Protein AF-0000000083539750 (afdb_homodimer)

Foldseek 3Di:
DVVLLVVVVCCLVVVVPHDDPQPNFDFLVVLVVDQLCPPPVDDPSSSVNSVVLSVVCPVPVSSGD/DVVLLVVVVCCLVVVVPHDDPQPNFDFLVVLVVDQLCPPPVDDPSSSVNSVVLSVVCPVPVSSGD

Structure (mmCIF, N/CA/C/O backbone):
data_AF-0000000083539750-model_v1
#
loop_
_entity.id
_entity.type
_entity.pdbx_description
1 polymer 'Uncharacterized protein'
#
loop_
_atom_site.group_PDB
_atom_site.id
_atom_site.type_symbol
_atom_site.label_atom_id
_atom_site.label_alt_id
_atom_site.label_comp_id
_atom_site.label_asym_id
_atom_site.label_entity_id
_atom_site.label_seq_id
_atom_site.pdbx_PDB_ins_code
_atom_site.Cartn_x
_atom_site.Cartn_y
_atom_site.Cartn_z
_atom_site.occupancy
_atom_site.B_iso_or_equiv
_atom_site.auth_seq_id
_atom_site.auth_comp_id
_atom_site.auth_asym_id
_atom_site.auth_atom_id
_atom_site.pdbx_PDB_model_num
ATOM 1 N N . LEU A 1 1 ? -12.141 -10.625 -14.867 1 56.16 1 LEU A N 1
ATOM 2 C CA . LEU A 1 1 ? -10.938 -11.227 -14.305 1 56.16 1 LEU A CA 1
ATOM 3 C C . LEU A 1 1 ? -9.695 -10.453 -14.727 1 56.16 1 LEU A C 1
ATOM 5 O O . LEU A 1 1 ? -8.836 -10.141 -13.898 1 56.16 1 LEU A O 1
ATOM 9 N N . LYS A 1 2 ? -9.656 -10.055 -16.047 1 67.25 2 LYS A N 1
ATOM 10 C CA . LYS A 1 2 ? -8.516 -9.367 -16.656 1 67.25 2 LYS A CA 1
ATOM 11 C C . LYS A 1 2 ? -8.266 -8.016 -15.984 1 67.25 2 LYS A C 1
ATOM 13 O O . LYS A 1 2 ? -7.125 -7.66 -15.695 1 67.25 2 LYS A O 1
ATOM 18 N N . PHE A 1 3 ? -9.375 -7.594 -15.445 1 83.38 3 PHE A N 1
ATOM 19 C CA . PHE A 1 3 ? -9.273 -6.227 -14.953 1 83.38 3 PHE A CA 1
ATOM 20 C C . PHE A 1 3 ? -8.672 -6.199 -13.555 1 83.38 3 PHE A C 1
ATOM 22 O O . PHE A 1 3 ? -7.848 -5.336 -13.242 1 83.38 3 PHE A O 1
ATOM 29 N N . VAL A 1 4 ? -8.945 -7.328 -12.875 1 89.44 4 VAL A N 1
ATOM 30 C CA . VAL A 1 4 ? -8.484 -7.359 -11.484 1 89.44 4 VAL A CA 1
ATOM 31 C C . VAL A 1 4 ? -6.98 -7.602 -11.445 1 89.44 4 VAL A C 1
ATOM 33 O O . VAL A 1 4 ? -6.27 -6.977 -10.656 1 89.44 4 VAL A O 1
ATOM 36 N N . LEU A 1 5 ? -6.492 -8.406 -12.359 1 93.31 5 LEU A N 1
ATOM 37 C CA . LEU A 1 5 ? -5.066 -8.727 -12.352 1 93.31 5 LEU A CA 1
ATOM 38 C C . LEU A 1 5 ? -4.25 -7.578 -12.938 1 93.31 5 LEU A C 1
ATOM 40 O O . LEU A 1 5 ? -3.123 -7.328 -12.508 1 93.31 5 LEU A O 1
ATOM 44 N N . GLU A 1 6 ? -4.852 -6.941 -13.891 1 93.69 6 GLU A N 1
ATOM 45 C CA . GLU A 1 6 ? -4.191 -5.758 -14.438 1 93.69 6 GLU A CA 1
ATOM 46 C C . GLU A 1 6 ? -4.055 -4.664 -13.383 1 93.69 6 GLU A C 1
ATOM 48 O O . GLU A 1 6 ? -3.002 -4.035 -13.266 1 93.69 6 GLU A O 1
ATOM 53 N N . GLU A 1 7 ? -5.102 -4.473 -12.672 1 93.81 7 GLU A N 1
ATOM 54 C CA . GLU A 1 7 ? -5.062 -3.484 -11.594 1 93.81 7 GLU A CA 1
ATOM 55 C C . GLU A 1 7 ? -4.051 -3.873 -10.523 1 93.81 7 GLU A C 1
ATOM 57 O O . GLU A 1 7 ? -3.293 -3.027 -10.039 1 93.81 7 GLU A O 1
ATOM 62 N N . ALA A 1 8 ? -4.004 -5.141 -10.219 1 95.25 8 ALA A N 1
ATOM 63 C CA . ALA A 1 8 ? -3.062 -5.641 -9.227 1 95.25 8 ALA A CA 1
ATOM 64 C C . ALA A 1 8 ? -1.621 -5.465 -9.695 1 95.25 8 ALA A C 1
ATOM 66 O O . ALA A 1 8 ? -0.74 -5.125 -8.898 1 95.25 8 ALA A O 1
ATOM 67 N N . PHE A 1 9 ? -1.473 -5.633 -10.992 1 94.88 9 PHE A N 1
ATOM 68 C CA . PHE A 1 9 ? -0.156 -5.434 -11.586 1 94.88 9 PHE A CA 1
ATOM 69 C C . PHE A 1 9 ? 0.283 -3.98 -11.445 1 94.88 9 PHE A C 1
ATOM 71 O O . PHE A 1 9 ? 1.383 -3.703 -10.969 1 94.88 9 PHE A O 1
ATOM 78 N N . LEU A 1 10 ? -0.599 -3.109 -11.75 1 93.44 10 LEU A N 1
ATOM 79 C CA . LEU A 1 10 ? -0.29 -1.685 -11.703 1 93.44 10 LEU A CA 1
ATOM 80 C C . LEU A 1 10 ? -0.06 -1.227 -10.266 1 93.44 10 LEU A C 1
ATOM 82 O O . LEU A 1 10 ? 0.845 -0.432 -10 1 93.44 10 LEU A O 1
ATOM 86 N N . GLU A 1 11 ? -0.844 -1.726 -9.32 1 94.44 11 GLU A N 1
ATOM 87 C CA . GLU A 1 11 ? -0.65 -1.424 -7.902 1 94.44 11 GLU A CA 1
ATOM 88 C C . GLU A 1 11 ? 0.741 -1.839 -7.434 1 94.44 11 GLU A C 1
ATOM 90 O O . GLU A 1 11 ? 1.403 -1.1 -6.703 1 94.44 11 GLU A O 1
ATOM 95 N N . HIS A 1 12 ? 1.149 -2.98 -7.895 1 95 12 HIS A N 1
ATOM 96 C CA . HIS A 1 12 ? 2.432 -3.508 -7.441 1 95 12 HIS A CA 1
ATOM 97 C C . HIS A 1 12 ? 3.594 -2.715 -8.031 1 95 12 HIS A C 1
ATOM 99 O O . HIS A 1 12 ? 4.5 -2.305 -7.305 1 95 12 HIS A O 1
ATOM 105 N N . VAL A 1 13 ? 3.496 -2.471 -9.328 1 92.25 13 VAL A N 1
ATOM 106 C CA . VAL A 1 13 ? 4.625 -1.844 -10.008 1 92.25 13 VAL A CA 1
ATOM 107 C C . VAL A 1 13 ? 4.727 -0.377 -9.594 1 92.25 13 VAL A C 1
ATOM 109 O O . VAL A 1 13 ? 5.824 0.186 -9.539 1 92.25 13 VAL A O 1
ATOM 112 N N . ASN A 1 14 ? 3.631 0.212 -9.156 1 90.44 14 ASN A N 1
ATOM 113 C CA . ASN A 1 14 ? 3.609 1.624 -8.789 1 90.44 14 ASN A CA 1
ATOM 114 C C . ASN A 1 14 ? 3.463 1.807 -7.281 1 90.44 14 ASN A C 1
ATOM 116 O O . ASN A 1 14 ? 2.982 2.844 -6.82 1 90.44 14 ASN A O 1
ATOM 120 N N . ARG A 1 15 ? 3.809 0.851 -6.52 1 91.19 15 ARG A N 1
ATOM 121 C CA . ARG A 1 15 ? 3.434 0.844 -5.109 1 91.19 15 ARG A CA 1
ATOM 122 C C . ARG A 1 15 ? 4.172 1.936 -4.344 1 91.19 15 ARG A C 1
ATOM 124 O O . ARG A 1 15 ? 3.652 2.471 -3.361 1 91.19 15 ARG A O 1
ATOM 131 N N . GLY A 1 16 ? 5.379 2.281 -4.789 1 90.62 16 GLY A N 1
ATOM 132 C CA . GLY A 1 16 ? 6.109 3.324 -4.09 1 90.62 16 GLY A CA 1
ATOM 133 C C . GLY A 1 16 ? 6.168 3.107 -2.588 1 90.62 16 GLY A C 1
ATOM 134 O O . GLY A 1 16 ? 6.68 2.088 -2.123 1 90.62 16 GLY A O 1
ATOM 135 N N . ASN A 1 17 ? 5.395 3.973 -1.869 1 93.19 17 ASN A N 1
ATOM 136 C CA . ASN A 1 17 ? 5.414 3.949 -0.411 1 93.19 17 ASN A CA 1
ATOM 137 C C . ASN A 1 17 ? 4.203 3.211 0.154 1 93.19 17 ASN A C 1
ATOM 139 O O . ASN A 1 17 ? 3.785 3.469 1.284 1 93.19 17 ASN A O 1
ATOM 143 N N . THR A 1 18 ? 3.643 2.34 -0.677 1 95.38 18 THR A N 1
ATOM 144 C CA . THR A 1 18 ? 2.553 1.494 -0.206 1 95.38 18 THR A CA 1
ATOM 145 C C . THR A 1 18 ? 2.92 0.018 -0.329 1 95.38 18 THR A C 1
ATOM 147 O O . THR A 1 18 ? 3.873 -0.333 -1.025 1 95.38 18 THR A O 1
ATOM 150 N N . ARG A 1 19 ? 2.162 -0.799 0.433 1 94.69 19 ARG A N 1
ATOM 151 C CA . ARG A 1 19 ? 2.336 -2.246 0.376 1 94.69 19 ARG A CA 1
ATOM 152 C C . ARG A 1 19 ? 0.991 -2.955 0.262 1 94.69 19 ARG A C 1
ATOM 154 O O . ARG A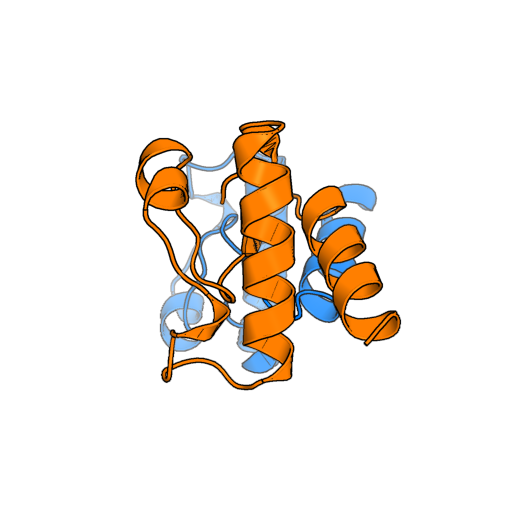 1 19 ? -0.019 -2.469 0.774 1 94.69 19 ARG A O 1
ATOM 161 N N . ARG A 1 20 ? 1.076 -4.043 -0.411 1 95.62 20 ARG A N 1
ATOM 162 C CA . ARG A 1 20 ? -0.141 -4.824 -0.597 1 95.62 20 ARG A CA 1
ATOM 163 C C . ARG A 1 20 ? -0.679 -5.328 0.739 1 95.62 20 ARG A C 1
ATOM 165 O O . ARG A 1 20 ? 0.091 -5.742 1.608 1 95.62 20 ARG A O 1
ATOM 172 N N . VAL A 1 21 ? -2.025 -5.34 0.787 1 94.81 21 VAL A N 1
ATOM 173 C CA . VAL A 1 21 ? -2.676 -5.855 1.986 1 94.81 21 VAL A CA 1
ATOM 174 C C . VAL A 1 21 ? -3.57 -7.039 1.62 1 94.81 21 VAL A C 1
ATOM 176 O O . VAL A 1 21 ? -3.855 -7.891 2.463 1 94.81 21 VAL A O 1
ATOM 179 N N . VAL A 1 22 ? -4.008 -7.027 0.322 1 94.12 22 VAL A N 1
ATOM 180 C CA . VAL A 1 22 ? -4.832 -8.125 -0.176 1 94.12 22 VAL A CA 1
ATOM 181 C C . VAL A 1 22 ? -4.367 -8.523 -1.572 1 94.12 22 VAL A C 1
ATOM 183 O O . VAL A 1 22 ? -4.312 -7.695 -2.482 1 94.12 22 VAL A O 1
ATOM 186 N N . PRO A 1 23 ? -4.148 -9.68 -1.772 1 94.5 23 PRO A N 1
ATOM 187 C CA . PRO A 1 23 ? -3.998 -10.68 -0.713 1 94.5 23 PRO A CA 1
ATOM 188 C C . PRO A 1 23 ? -2.879 -10.336 0.268 1 94.5 23 PRO A C 1
ATOM 190 O O . PRO A 1 23 ? -2.09 -9.422 0.016 1 94.5 23 PRO A O 1
ATOM 193 N N . GLN A 1 24 ? -2.82 -11.078 1.348 1 93.25 24 GLN A N 1
ATOM 194 C CA . GLN A 1 24 ? -1.792 -10.852 2.357 1 93.25 24 GLN A CA 1
ATOM 195 C C . GLN A 1 24 ? -0.404 -11.172 1.811 1 93.25 24 GLN A C 1
ATOM 197 O O . GLN A 1 24 ? -0.203 -12.211 1.179 1 93.25 24 GLN A O 1
ATOM 202 N N . PRO A 1 25 ? 0.421 -10.305 2.076 1 92.31 25 PRO A N 1
ATOM 203 C CA . PRO A 1 25 ? 1.785 -10.578 1.619 1 92.31 25 PRO A CA 1
ATOM 204 C C . PRO A 1 25 ? 2.385 -11.828 2.258 1 92.31 25 PRO A C 1
ATOM 206 O O . PRO A 1 25 ? 2.076 -12.148 3.408 1 92.31 25 PRO A O 1
ATOM 209 N N . MET A 1 26 ? 3.158 -12.477 1.476 1 93.88 26 MET A N 1
ATOM 210 C CA . MET A 1 26 ? 3.857 -13.664 1.965 1 93.88 26 MET A CA 1
ATOM 211 C C . MET A 1 26 ? 5.238 -13.781 1.33 1 93.88 26 MET A C 1
ATOM 213 O O . MET A 1 26 ? 5.449 -13.328 0.204 1 93.88 26 MET A O 1
ATOM 217 N N . GLY A 1 27 ? 6.102 -14.336 2.086 1 94.31 27 GLY A N 1
ATOM 218 C CA . GLY A 1 27 ? 7.43 -14.578 1.548 1 94.31 27 GLY A CA 1
ATOM 219 C C . GLY A 1 27 ? 7.473 -15.742 0.571 1 94.31 27 GLY A C 1
ATOM 220 O O . GLY A 1 27 ? 6.508 -16.5 0.452 1 94.31 27 GLY A O 1
ATOM 221 N N . GLN A 1 28 ? 8.578 -15.766 -0.075 1 94.62 28 GLN A N 1
ATOM 222 C CA . GLN A 1 28 ? 8.727 -16.75 -1.142 1 94.62 28 GLN A CA 1
ATOM 223 C C . GLN A 1 28 ? 8.633 -18.172 -0.594 1 94.62 28 GLN A C 1
ATOM 225 O O . GLN A 1 28 ? 8.008 -19.047 -1.209 1 94.62 28 GLN A O 1
ATOM 230 N N . GLN A 1 29 ? 9.195 -18.391 0.568 1 94.06 29 GLN A N 1
ATOM 231 C CA . GLN A 1 29 ? 9.156 -19.719 1.171 1 94.06 29 GLN A CA 1
ATOM 232 C C . GLN A 1 29 ? 7.723 -20.125 1.521 1 94.06 29 GLN A C 1
ATOM 234 O O . GLN A 1 29 ? 7.305 -21.25 1.256 1 94.06 29 GLN A O 1
ATOM 239 N N . ASP A 1 30 ? 7.035 -19.25 2.033 1 94.25 30 ASP A N 1
ATOM 240 C CA . ASP A 1 30 ? 5.656 -19.5 2.426 1 94.25 30 ASP A CA 1
ATOM 241 C C . ASP A 1 30 ? 4.77 -19.734 1.202 1 94.25 30 ASP A C 1
ATOM 243 O O . ASP A 1 30 ? 3.807 -20.5 1.263 1 94.25 30 ASP A O 1
ATOM 247 N N . MET A 1 31 ? 5.199 -19.094 0.134 1 95.38 31 MET A N 1
ATOM 248 C CA . MET A 1 31 ? 4.391 -19.203 -1.077 1 95.38 31 MET A CA 1
ATOM 249 C C . MET A 1 31 ? 4.453 -20.609 -1.659 1 95.38 31 MET A C 1
ATOM 251 O O . MET A 1 31 ? 3.533 -21.031 -2.357 1 95.38 31 MET A O 1
ATOM 255 N N . GLN A 1 32 ? 5.496 -21.297 -1.358 1 94.19 32 GLN A N 1
ATOM 256 C CA . GLN A 1 32 ? 5.652 -22.656 -1.87 1 94.19 32 GLN A CA 1
ATOM 257 C C . GLN A 1 32 ? 4.52 -23.562 -1.392 1 94.19 32 GLN A C 1
ATOM 259 O O . GLN A 1 32 ? 4.039 -24.406 -2.141 1 94.19 32 GLN A O 1
ATOM 264 N N . LEU A 1 33 ? 4.039 -23.188 -0.174 1 93.19 33 LEU A N 1
ATOM 265 C CA . LEU A 1 33 ? 3.047 -24.062 0.435 1 93.19 33 LEU A CA 1
ATOM 266 C C . LEU A 1 33 ? 1.658 -23.438 0.376 1 93.19 33 LEU A C 1
ATOM 268 O O . LEU A 1 33 ? 0.658 -24.094 0.65 1 93.19 33 LEU A O 1
ATOM 272 N N . TYR A 1 34 ? 1.592 -22.219 -0.042 1 94.5 34 TYR A N 1
ATOM 273 C CA . TYR A 1 34 ? 0.342 -21.469 -0.016 1 94.5 34 TYR A CA 1
ATOM 274 C C . TYR A 1 34 ? -0.612 -21.969 -1.099 1 94.5 34 TYR A C 1
ATOM 276 O O . TYR A 1 34 ? -0.203 -22.188 -2.242 1 94.5 34 TYR A O 1
ATOM 284 N N . GLN A 1 35 ? -1.911 -22.156 -0.663 1 94.12 35 GLN A N 1
ATOM 285 C CA . GLN A 1 35 ? -2.971 -22.547 -1.586 1 94.12 35 GLN A CA 1
ATOM 286 C C . GLN A 1 35 ? -4.07 -21.484 -1.64 1 94.12 35 GLN A C 1
ATOM 288 O O . GLN A 1 35 ? -5.047 -21.562 -0.887 1 94.12 35 GLN A O 1
ATOM 293 N N . PRO A 1 36 ? -3.961 -20.578 -2.578 1 92.06 36 PRO A N 1
ATOM 294 C CA . PRO A 1 36 ? -4.863 -19.422 -2.568 1 92.06 36 PRO A CA 1
ATOM 295 C C . PRO A 1 36 ? -6.309 -19.797 -2.877 1 92.06 36 PRO A C 1
ATOM 297 O O . PRO A 1 36 ? -7.238 -19.203 -2.326 1 92.06 36 PRO A O 1
ATOM 300 N N . LEU A 1 37 ? -6.465 -20.781 -3.723 1 89.25 37 LEU A N 1
ATOM 301 C CA . LEU A 1 37 ? -7.816 -21.141 -4.141 1 89.25 37 LEU A CA 1
ATOM 302 C C . LEU A 1 37 ? -8.586 -21.797 -3.006 1 89.25 37 LEU A C 1
ATOM 304 O O . LEU A 1 37 ? -9.812 -21.906 -3.055 1 89.25 37 LEU A O 1
ATOM 308 N N . GLU A 1 38 ? -7.859 -22.094 -1.929 1 88.5 38 GLU A N 1
ATOM 309 C CA . GLU A 1 38 ? -8.484 -22.719 -0.765 1 88.5 38 GLU A CA 1
ATOM 310 C C . GLU A 1 38 ? -8.609 -21.734 0.391 1 88.5 38 GLU A C 1
ATOM 312 O O . GLU A 1 38 ? -9.086 -22.094 1.47 1 88.5 38 GLU A O 1
ATOM 317 N N . ASP A 1 39 ? -8.219 -20.531 0.122 1 89.94 39 ASP A N 1
ATOM 318 C CA . ASP A 1 39 ? -8.258 -19.531 1.185 1 89.94 39 ASP A CA 1
ATOM 319 C C . ASP A 1 39 ? -9.648 -18.922 1.31 1 89.94 39 ASP A C 1
ATOM 321 O O . ASP A 1 39 ? -9.977 -17.953 0.608 1 89.94 39 ASP A O 1
ATOM 325 N N . SER A 1 40 ? -10.477 -19.359 2.25 1 89.94 40 SER A N 1
ATOM 326 C CA . SER A 1 40 ? -11.875 -18.984 2.396 1 89.94 40 SER A CA 1
ATOM 327 C C . SER A 1 40 ? -12.016 -17.562 2.926 1 89.94 40 SER A C 1
ATOM 329 O O . SER A 1 40 ? -13.102 -16.984 2.885 1 89.94 40 SER A O 1
ATOM 331 N N . ARG A 1 41 ? -10.914 -17.031 3.326 1 89.31 41 ARG A N 1
ATOM 332 C CA . ARG A 1 41 ? -10.961 -15.648 3.822 1 89.31 41 ARG A CA 1
ATOM 333 C C . ARG A 1 41 ? -11.062 -14.656 2.672 1 89.31 41 ARG A C 1
ATOM 335 O O . ARG A 1 41 ? -11.422 -13.492 2.879 1 89.31 41 ARG A O 1
ATOM 342 N N . LEU A 1 42 ? -10.805 -15.18 1.461 1 93.38 42 LEU A N 1
ATOM 343 C CA . LEU A 1 42 ? -10.781 -14.32 0.281 1 93.38 42 LEU A CA 1
ATOM 344 C C . LEU A 1 42 ? -12 -14.578 -0.603 1 93.38 42 LEU A C 1
ATOM 346 O O . LEU A 1 42 ? -12.422 -15.727 -0.77 1 93.38 42 LEU A O 1
ATOM 350 N N . MET A 1 43 ? -12.438 -13.445 -1.047 1 92.88 43 MET A N 1
ATOM 351 C CA . MET A 1 43 ? -13.438 -13.586 -2.1 1 92.88 43 MET A CA 1
ATOM 352 C C . MET A 1 43 ? -12.828 -14.219 -3.348 1 92.88 43 MET A C 1
ATOM 354 O O . MET A 1 43 ? -11.609 -14.25 -3.502 1 92.88 43 MET A O 1
ATOM 358 N N . GLU A 1 44 ? -13.68 -14.641 -4.172 1 88.88 44 GLU A N 1
ATOM 359 C CA . GLU A 1 44 ? -13.234 -15.375 -5.355 1 88.88 44 GLU A CA 1
ATOM 360 C C . GLU A 1 44 ? -12.234 -14.555 -6.164 1 88.88 44 GLU A C 1
ATOM 362 O O . GLU A 1 44 ? -11.203 -15.07 -6.586 1 88.88 44 GLU A O 1
ATOM 367 N N . ALA A 1 45 ? -12.562 -13.336 -6.371 1 88 45 ALA A N 1
ATOM 368 C CA . ALA A 1 45 ? -11.672 -12.477 -7.148 1 88 45 ALA A CA 1
ATOM 369 C C . ALA A 1 45 ? -10.305 -12.352 -6.477 1 88 45 ALA A C 1
ATOM 371 O O . ALA A 1 45 ? -9.273 -12.32 -7.152 1 88 45 ALA A O 1
ATOM 372 N N . ASN A 1 46 ? -10.289 -12.344 -5.199 1 93.12 46 ASN A N 1
ATOM 373 C CA . ASN A 1 46 ? -9.039 -12.203 -4.457 1 93.12 46 ASN A CA 1
ATOM 374 C C . ASN A 1 46 ? -8.273 -13.523 -4.406 1 93.12 46 ASN A C 1
ATOM 376 O O . ASN A 1 46 ? -7.047 -13.531 -4.293 1 93.12 46 ASN A O 1
ATOM 380 N N . GLN A 1 47 ? -9.055 -14.555 -4.531 1 94.44 47 GLN A N 1
ATOM 381 C CA . GLN A 1 47 ? -8.383 -15.844 -4.617 1 94.44 47 GLN A CA 1
ATOM 382 C C . GLN A 1 47 ? -7.59 -15.969 -5.914 1 94.44 47 GLN A C 1
ATOM 384 O O . GLN A 1 47 ? -6.453 -16.453 -5.91 1 94.44 47 GLN A O 1
ATOM 389 N N . LEU A 1 48 ? -8.203 -15.523 -6.953 1 92.88 48 LEU A N 1
ATOM 390 C CA . LEU A 1 48 ? -7.516 -15.539 -8.242 1 92.88 48 LEU A CA 1
ATOM 391 C C . LEU A 1 48 ? -6.281 -14.641 -8.211 1 92.88 48 LEU A C 1
ATOM 393 O O . LEU A 1 48 ? -5.219 -15.016 -8.703 1 92.88 48 LEU A O 1
ATOM 397 N N . MET A 1 49 ? -6.453 -13.516 -7.602 1 95.31 49 MET A N 1
ATOM 398 C CA . MET A 1 49 ? -5.328 -12.594 -7.473 1 95.31 49 MET A CA 1
ATOM 399 C C . MET A 1 49 ? -4.199 -13.227 -6.66 1 95.31 49 MET A C 1
ATOM 401 O O . MET A 1 49 ? -3.031 -13.125 -7.035 1 95.31 49 MET A O 1
ATOM 405 N N . ALA A 1 50 ? -4.59 -13.883 -5.656 1 95.81 50 ALA A N 1
ATOM 406 C CA . ALA A 1 50 ? -3.6 -14.523 -4.793 1 95.81 50 ALA A CA 1
ATOM 407 C C . ALA A 1 50 ? -2.83 -15.602 -5.547 1 95.81 50 ALA A C 1
ATOM 409 O O . ALA A 1 50 ? -1.614 -15.734 -5.395 1 95.81 50 ALA A O 1
ATOM 410 N N . TRP A 1 51 ? -3.578 -16.281 -6.297 1 95.25 51 TRP A N 1
ATOM 411 C CA . TRP A 1 51 ? -2.951 -17.297 -7.121 1 95.25 51 TRP A CA 1
ATOM 412 C C . TRP A 1 51 ? -1.938 -16.688 -8.078 1 95.25 51 TRP A C 1
ATOM 414 O O . TRP A 1 51 ? -0.828 -17.203 -8.234 1 95.25 51 TRP A O 1
ATOM 424 N N . TRP A 1 52 ? -2.35 -15.664 -8.625 1 95.88 52 TRP A N 1
ATOM 425 C CA . TRP A 1 52 ? -1.476 -14.961 -9.562 1 95.88 52 TRP A CA 1
ATOM 426 C C . TRP A 1 52 ? -0.216 -14.461 -8.859 1 95.88 52 TRP A C 1
ATOM 428 O O . TRP A 1 52 ? 0.898 -14.68 -9.344 1 95.88 52 TRP A O 1
ATOM 438 N N . PHE A 1 53 ? -0.305 -13.898 -7.711 1 96.62 53 PHE A N 1
ATOM 439 C CA . PHE A 1 53 ? 0.845 -13.383 -6.973 1 96.62 53 PHE A CA 1
ATOM 440 C C . PHE A 1 53 ? 1.751 -14.523 -6.523 1 96.62 53 PHE A C 1
ATOM 442 O O . PHE A 1 53 ? 2.973 -14.367 -6.461 1 96.62 53 PHE A O 1
ATOM 449 N N . ARG A 1 54 ? 1.119 -15.602 -6.207 1 96.81 54 ARG A N 1
ATOM 450 C CA . ARG A 1 54 ? 1.926 -16.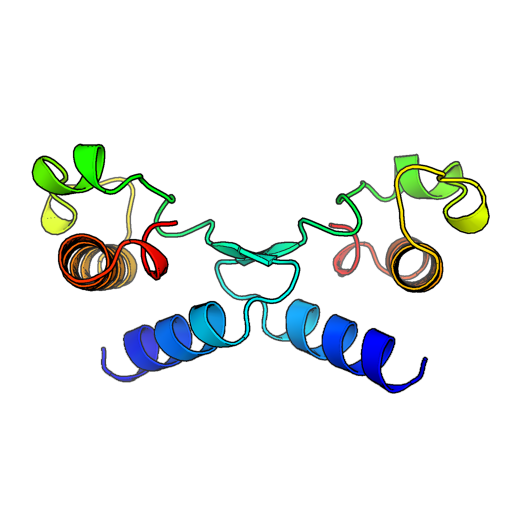766 -5.859 1 96.81 54 ARG A CA 1
ATOM 451 C C . ARG A 1 54 ? 2.875 -17.125 -6.996 1 96.81 54 ARG A C 1
ATOM 453 O O . ARG A 1 54 ? 4.074 -17.328 -6.773 1 96.81 54 ARG A O 1
ATOM 460 N N . GLY A 1 55 ? 2.303 -17.25 -8.109 1 96 55 GLY A N 1
ATOM 461 C CA . GLY A 1 55 ? 3.129 -17.578 -9.258 1 96 55 GLY A CA 1
ATOM 462 C C . GLY A 1 55 ? 4.238 -16.578 -9.508 1 96 55 GLY A C 1
ATOM 463 O O . GLY A 1 55 ? 5.387 -16.953 -9.742 1 96 55 GLY A O 1
ATOM 464 N N . LYS A 1 56 ? 3.908 -15.336 -9.438 1 96.75 56 LYS A N 1
ATOM 465 C CA . LYS A 1 56 ? 4.895 -14.289 -9.672 1 96.75 56 LYS A CA 1
ATOM 466 C C . LYS A 1 56 ? 6.004 -14.328 -8.625 1 96.75 56 LYS A C 1
ATOM 468 O O . LYS A 1 56 ? 7.184 -14.188 -8.961 1 96.75 56 LYS A O 1
ATOM 473 N N . CYS A 1 57 ? 5.535 -14.492 -7.445 1 97.56 57 CYS A N 1
ATOM 474 C CA . CYS A 1 57 ? 6.484 -14.531 -6.336 1 97.56 57 CYS A CA 1
ATOM 475 C C . CYS A 1 57 ? 7.453 -15.695 -6.484 1 97.56 57 CYS A C 1
ATOM 477 O O . CYS A 1 57 ? 8.648 -15.547 -6.238 1 97.56 57 CYS A O 1
ATOM 479 N N . LEU A 1 58 ? 6.938 -16.828 -6.859 1 96.81 58 LEU A N 1
ATOM 480 C CA . LEU A 1 58 ? 7.773 -18.016 -7.02 1 96.81 58 LEU A CA 1
ATOM 481 C C . LEU A 1 58 ? 8.781 -17.828 -8.148 1 96.81 58 LEU A C 1
ATOM 483 O O . LEU A 1 58 ? 9.891 -18.359 -8.094 1 96.81 58 LEU A O 1
ATOM 487 N N . GLN A 1 59 ? 8.414 -17 -9.109 1 96.38 59 GLN A N 1
ATOM 488 C CA . GLN A 1 59 ? 9.289 -16.734 -10.242 1 96.38 59 GLN A CA 1
ATOM 489 C C . GLN A 1 59 ? 10.32 -15.656 -9.898 1 96.38 59 GLN A C 1
ATOM 491 O O . GLN A 1 59 ? 11.453 -15.688 -10.391 1 96.38 59 GLN A O 1
ATOM 496 N N . ASP A 1 60 ? 9.93 -14.703 -9.109 1 96 60 ASP A N 1
ATOM 497 C CA . ASP A 1 60 ? 10.742 -13.539 -8.75 1 96 60 ASP A CA 1
ATOM 498 C C . ASP A 1 60 ? 10.352 -13.008 -7.371 1 96 60 ASP A C 1
ATOM 500 O O . ASP A 1 60 ? 9.227 -12.539 -7.176 1 96 60 ASP A O 1
ATOM 504 N N . ALA A 1 61 ? 11.289 -12.93 -6.492 1 94.56 61 ALA A N 1
ATOM 505 C CA . ALA A 1 61 ? 11.039 -12.555 -5.102 1 94.56 61 ALA A CA 1
ATOM 506 C C . ALA A 1 61 ? 10.555 -11.109 -5.004 1 94.56 61 ALA A C 1
ATOM 508 O O . ALA A 1 61 ? 9.922 -10.727 -4.016 1 94.56 61 ALA A O 1
ATOM 509 N N . GLY A 1 62 ? 10.82 -10.305 -6.023 1 93.69 62 GLY A N 1
ATOM 510 C CA . GLY A 1 62 ? 10.367 -8.922 -6.035 1 93.69 62 GLY A CA 1
ATOM 511 C C . GLY A 1 62 ? 8.859 -8.797 -6.105 1 93.69 62 GLY A C 1
ATOM 512 O O . GLY A 1 62 ? 8.312 -7.711 -5.879 1 93.69 62 GLY A O 1
ATOM 513 N N . TRP A 1 63 ? 8.273 -9.969 -6.363 1 95.44 63 TRP A N 1
ATOM 514 C CA . TRP A 1 63 ? 6.812 -9.977 -6.457 1 95.44 63 TRP A CA 1
ATOM 515 C C . TRP A 1 63 ? 6.191 -10.57 -5.195 1 95.44 63 TRP A C 1
ATOM 517 O O . TRP A 1 63 ? 4.965 -10.695 -5.102 1 95.44 63 TRP A O 1
ATOM 527 N N . CYS A 1 64 ? 7.258 -10.977 -4.312 1 93.25 64 CYS A N 1
ATOM 528 C CA . CYS A 1 64 ? 6.742 -11.414 -3.018 1 93.25 64 CYS A CA 1
ATOM 529 C C . CYS A 1 64 ? 6.41 -10.219 -2.135 1 93.25 64 CYS A C 1
ATOM 531 O O . CYS A 1 64 ? 7.027 -9.156 -2.26 1 93.25 64 CYS A O 1
ATOM 533 N N . MET A 1 65 ? 5.32 -10.312 -1.43 1 77.12 65 MET A N 1
ATOM 534 C CA . MET A 1 65 ? 4.762 -9.156 -0.732 1 77.12 65 MET A CA 1
ATOM 535 C C . MET A 1 65 ? 5.262 -9.094 0.708 1 77.12 65 MET A C 1
ATOM 537 O O . MET A 1 65 ? 5.637 -10.117 1.282 1 77.12 65 MET A O 1
ATOM 541 N N . LEU B 1 1 ? 9.914 18.734 -5.445 1 57.19 1 LEU B N 1
ATOM 542 C CA . LEU B 1 1 ? 8.93 18.672 -4.371 1 57.19 1 LEU B CA 1
ATOM 543 C C . LEU B 1 1 ? 7.551 18.328 -4.918 1 57.19 1 LEU B C 1
ATOM 545 O O . LEU B 1 1 ? 6.863 17.453 -4.383 1 57.19 1 LEU B O 1
ATOM 549 N N . LYS B 1 2 ? 7.156 18.984 -6.086 1 68.06 2 LYS B N 1
ATOM 550 C CA . LYS B 1 2 ? 5.848 18.812 -6.711 1 68.06 2 LYS B CA 1
ATOM 551 C C . LYS B 1 2 ? 5.625 17.375 -7.152 1 68.06 2 LYS B C 1
ATOM 553 O O . LYS B 1 2 ? 4.547 16.812 -6.949 1 68.06 2 LYS B O 1
ATOM 558 N N . PHE B 1 3 ? 6.785 16.781 -7.359 1 82.94 3 PHE B N 1
ATOM 559 C CA . PHE B 1 3 ? 6.664 15.461 -7.957 1 82.94 3 PHE B CA 1
ATOM 560 C C . PHE B 1 3 ? 6.383 14.414 -6.891 1 82.94 3 PHE B C 1
ATOM 562 O O . PHE B 1 3 ? 5.57 13.508 -7.105 1 82.94 3 PHE B O 1
ATOM 569 N N . VAL B 1 4 ? 6.895 14.773 -5.684 1 89.5 4 VAL B N 1
ATOM 570 C CA . VAL B 1 4 ? 6.758 13.781 -4.617 1 89.5 4 VAL B CA 1
ATOM 571 C C . VAL B 1 4 ? 5.324 13.789 -4.094 1 89.5 4 VAL B C 1
ATOM 573 O O . VAL B 1 4 ? 4.746 12.727 -3.842 1 89.5 4 VAL B O 1
ATOM 576 N N . LEU B 1 5 ? 4.723 14.953 -4.043 1 93.31 5 LEU B N 1
ATOM 577 C CA . LEU B 1 5 ? 3.367 15.039 -3.506 1 93.31 5 LEU B CA 1
ATOM 578 C C . LEU B 1 5 ? 2.344 14.57 -4.531 1 93.31 5 LEU B C 1
ATOM 580 O O . LEU B 1 5 ? 1.316 13.992 -4.168 1 93.31 5 LEU B O 1
ATOM 584 N N . GLU B 1 6 ? 2.658 14.836 -5.75 1 93.81 6 GLU B N 1
ATOM 585 C CA . GLU B 1 6 ? 1.792 14.328 -6.805 1 93.81 6 GLU B CA 1
ATOM 586 C C . GLU B 1 6 ? 1.787 12.797 -6.828 1 93.81 6 GLU B C 1
ATOM 588 O O . GLU B 1 6 ? 0.731 12.18 -6.961 1 93.81 6 GLU B O 1
ATOM 593 N N . GLU B 1 7 ? 2.936 12.258 -6.727 1 93.88 7 GLU B N 1
ATOM 594 C CA . GLU B 1 7 ? 3.045 10.805 -6.68 1 93.88 7 GLU B CA 1
ATOM 595 C C . GLU B 1 7 ? 2.33 10.234 -5.457 1 93.88 7 GLU B C 1
ATOM 597 O O . GLU B 1 7 ? 1.617 9.234 -5.555 1 93.88 7 GLU B O 1
ATOM 602 N N . ALA B 1 8 ? 2.471 10.922 -4.34 1 95.19 8 ALA B N 1
ATOM 603 C CA . ALA B 1 8 ? 1.82 10.484 -3.105 1 95.19 8 ALA B CA 1
ATOM 604 C C . ALA B 1 8 ? 0.301 10.562 -3.229 1 95.19 8 ALA B C 1
ATOM 606 O O . ALA B 1 8 ? -0.411 9.68 -2.742 1 95.19 8 ALA B O 1
ATOM 607 N N . PHE B 1 9 ? -0.105 11.578 -3.953 1 94.81 9 PHE B N 1
ATOM 608 C CA . PHE B 1 9 ? -1.533 11.742 -4.203 1 94.81 9 PHE B CA 1
ATOM 609 C C . PHE B 1 9 ? -2.066 10.578 -5.039 1 94.81 9 PHE B C 1
ATOM 611 O O . PHE B 1 9 ? -3.057 9.945 -4.664 1 94.81 9 PHE B O 1
ATOM 618 N N . LEU B 1 10 ? -1.361 10.258 -6.055 1 93.5 10 LEU B N 1
ATOM 619 C CA . LEU B 1 10 ? -1.786 9.188 -6.957 1 93.5 10 LEU B CA 1
ATOM 620 C C . LEU B 1 10 ? -1.738 7.836 -6.254 1 93.5 10 LEU B C 1
ATOM 622 O O . LEU B 1 10 ? -2.635 7.008 -6.438 1 93.5 10 LEU B O 1
ATOM 626 N N . GLU B 1 11 ? -0.724 7.586 -5.441 1 94.38 11 GLU B N 1
ATOM 627 C CA . GLU B 1 11 ? -0.634 6.359 -4.652 1 94.38 11 GLU B CA 1
ATOM 628 C C . GLU B 1 11 ? -1.845 6.199 -3.738 1 94.38 11 GLU B C 1
ATOM 630 O O . GLU B 1 11 ? -2.406 5.109 -3.625 1 94.38 11 GLU B O 1
ATOM 635 N N . HIS B 1 12 ? -2.232 7.301 -3.15 1 94.94 12 HIS B N 1
ATOM 636 C CA . HIS B 1 12 ? -3.328 7.242 -2.191 1 9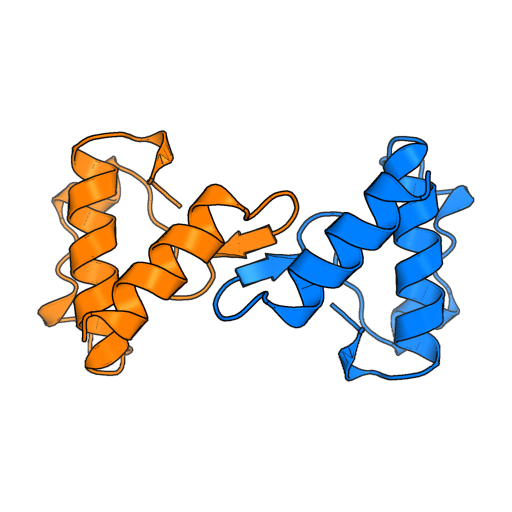4.94 12 HIS B CA 1
ATOM 637 C C . HIS B 1 12 ? -4.66 6.992 -2.891 1 94.94 12 HIS B C 1
ATOM 639 O O . HIS B 1 12 ? -5.426 6.113 -2.486 1 94.94 12 HIS B O 1
ATOM 645 N N . VAL B 1 13 ? -4.867 7.746 -3.953 1 92.25 13 VAL B N 1
ATOM 646 C CA . VAL B 1 13 ? -6.172 7.68 -4.602 1 92.25 13 VAL B CA 1
ATOM 647 C C . VAL B 1 13 ? -6.32 6.344 -5.328 1 92.25 13 VAL B C 1
ATOM 649 O O . VAL B 1 13 ? -7.426 5.809 -5.438 1 92.25 13 VAL B O 1
ATOM 652 N N . ASN B 1 14 ? -5.223 5.711 -5.688 1 90.56 14 ASN B N 1
ATOM 653 C CA . ASN B 1 14 ? -5.258 4.457 -6.43 1 90.56 14 ASN B CA 1
ATOM 654 C C . ASN B 1 14 ? -4.797 3.281 -5.57 1 90.56 14 ASN B C 1
ATOM 656 O O . ASN B 1 14 ? -4.32 2.273 -6.094 1 90.56 14 ASN B O 1
ATOM 660 N N . ARG B 1 15 ? -4.887 3.383 -4.32 1 91.31 15 ARG B N 1
ATOM 661 C CA . ARG B 1 15 ? -4.211 2.432 -3.445 1 91.31 15 ARG B CA 1
ATOM 662 C C . ARG B 1 15 ? -4.859 1.054 -3.527 1 91.31 15 ARG B C 1
ATOM 664 O O . ARG B 1 15 ? -4.188 0.035 -3.35 1 91.31 15 ARG B O 1
ATOM 671 N N . GLY B 1 16 ? -6.156 1.021 -3.812 1 90.75 16 GLY B N 1
ATOM 672 C CA . GLY B 1 16 ? -6.805 -0.277 -3.916 1 90.75 16 GLY B CA 1
ATOM 673 C C . GLY B 1 16 ? -6.512 -1.186 -2.736 1 90.75 16 GLY B C 1
ATOM 674 O O . GLY B 1 16 ? -6.816 -0.844 -1.593 1 90.75 16 GLY B O 1
ATOM 675 N N . ASN B 1 17 ? -5.672 -2.236 -3.031 1 93.31 17 ASN B N 1
ATOM 676 C CA . ASN B 1 17 ? -5.371 -3.248 -2.023 1 93.31 17 ASN B CA 1
ATOM 677 C C . ASN B 1 17 ? -4.008 -3.012 -1.385 1 93.31 17 ASN B C 1
ATOM 679 O O . ASN B 1 17 ? -3.379 -3.949 -0.889 1 93.31 17 ASN B O 1
ATOM 683 N N . THR B 1 18 ? -3.57 -1.765 -1.456 1 95.44 18 THR B N 1
ATOM 684 C CA . THR B 1 18 ? -2.334 -1.397 -0.775 1 95.44 18 THR B CA 1
ATOM 685 C C . THR B 1 18 ? -2.592 -0.316 0.27 1 95.44 18 THR B C 1
ATOM 687 O O . THR B 1 18 ? -3.652 0.313 0.271 1 95.44 18 THR B O 1
ATOM 690 N N . ARG B 1 19 ? -1.605 -0.185 1.183 1 94.62 19 ARG B N 1
ATOM 691 C CA . ARG B 1 19 ? -1.654 0.853 2.207 1 94.62 19 ARG B CA 1
ATOM 692 C C . ARG B 1 19 ? -0.311 1.564 2.33 1 94.62 19 ARG B C 1
ATOM 694 O O . ARG B 1 19 ? 0.741 0.956 2.121 1 94.62 19 ARG B O 1
ATOM 701 N N . ARG B 1 20 ? -0.44 2.789 2.648 1 95.56 20 ARG B N 1
ATOM 702 C CA . ARG B 1 20 ? 0.773 3.584 2.805 1 95.56 20 ARG B CA 1
ATOM 703 C C . ARG B 1 20 ? 1.64 3.045 3.939 1 95.56 20 ARG B C 1
ATOM 705 O O . ARG B 1 20 ? 1.123 2.65 4.988 1 95.56 20 ARG B O 1
ATOM 712 N N . VAL B 1 21 ? 2.961 3.156 3.693 1 94.69 21 VAL B N 1
ATOM 713 C CA . VAL B 1 21 ? 3.904 2.734 4.723 1 94.69 21 VAL B CA 1
ATOM 714 C C . VAL B 1 21 ? 4.801 3.908 5.117 1 94.69 21 VAL B C 1
ATOM 716 O O . VAL B 1 21 ? 5.328 3.949 6.23 1 94.69 21 VAL B O 1
ATOM 719 N N . VAL B 1 22 ? 4.945 4.836 4.129 1 94.19 22 VAL B N 1
ATOM 720 C CA . VAL B 1 22 ? 5.738 6.035 4.387 1 94.19 22 VAL B CA 1
ATOM 721 C C . VAL B 1 22 ? 5.02 7.258 3.82 1 94.19 22 VAL B C 1
ATOM 723 O O . VAL B 1 22 ? 4.699 7.301 2.629 1 94.19 22 VAL B O 1
ATOM 726 N N . PRO B 1 23 ? 4.871 8.195 4.535 1 94.44 23 PRO B N 1
ATOM 727 C CA . PRO B 1 23 ? 5.043 8.148 5.988 1 94.44 23 PRO B CA 1
ATOM 728 C C . PRO B 1 23 ? 4.133 7.125 6.66 1 94.44 23 PRO B C 1
ATOM 730 O O . PRO B 1 23 ? 3.227 6.586 6.02 1 94.44 23 PRO B O 1
ATOM 733 N N . GLN B 1 24 ? 4.375 6.883 7.922 1 93.19 24 GLN B N 1
ATOM 734 C CA . GLN B 1 24 ? 3.574 5.93 8.68 1 93.19 24 GLN B CA 1
ATOM 735 C C . GLN B 1 24 ? 2.137 6.422 8.836 1 93.19 24 GLN B C 1
ATOM 737 O O . GLN B 1 24 ? 1.907 7.582 9.18 1 93.19 24 GLN B O 1
ATOM 742 N N . PRO B 1 25 ? 1.301 5.543 8.594 1 91.94 25 PRO B N 1
ATOM 743 C CA . PRO B 1 25 ? -0.098 5.938 8.781 1 91.94 25 PRO B CA 1
ATOM 744 C C . PRO B 1 25 ? -0.418 6.324 10.219 1 91.94 25 PRO B C 1
ATOM 746 O O . PRO B 1 25 ? 0.154 5.758 11.156 1 91.94 25 PRO B O 1
ATOM 749 N N . MET B 1 26 ? -1.27 7.273 10.32 1 93.69 26 MET B N 1
ATOM 750 C CA . MET B 1 26 ? -1.731 7.707 11.641 1 93.69 26 MET B CA 1
ATOM 751 C C . MET B 1 26 ? -3.203 8.102 11.594 1 93.69 26 MET B C 1
ATOM 753 O O . MET B 1 26 ? -3.699 8.547 10.562 1 93.69 26 MET B O 1
ATOM 757 N N . GLY B 1 27 ? -3.824 7.887 12.68 1 94.06 27 GLY B N 1
ATOM 758 C CA . GLY B 1 27 ? -5.211 8.32 12.781 1 94.06 27 GLY B CA 1
ATOM 759 C C . GLY B 1 27 ? -5.359 9.82 12.938 1 94.06 27 GLY B C 1
ATOM 760 O O . GLY B 1 27 ? -4.379 10.523 13.172 1 94.06 27 GLY B O 1
ATOM 761 N N . GLN B 1 28 ? -6.582 10.195 12.75 1 94.62 28 GLN B N 1
ATOM 762 C CA . GLN B 1 28 ? -6.863 11.625 12.742 1 94.62 28 GLN B CA 1
ATOM 763 C C . GLN B 1 28 ? -6.527 12.258 14.094 1 94.62 28 GLN B C 1
ATOM 765 O O . GLN B 1 28 ? -5.98 13.359 14.148 1 94.62 28 GLN B O 1
ATOM 770 N N . GLN B 1 29 ? -6.797 11.547 15.148 1 94 29 GLN B N 1
ATOM 771 C CA . GLN B 1 29 ? -6.504 12.07 16.484 1 94 29 GLN B CA 1
ATOM 772 C C . GLN B 1 29 ? -5.004 12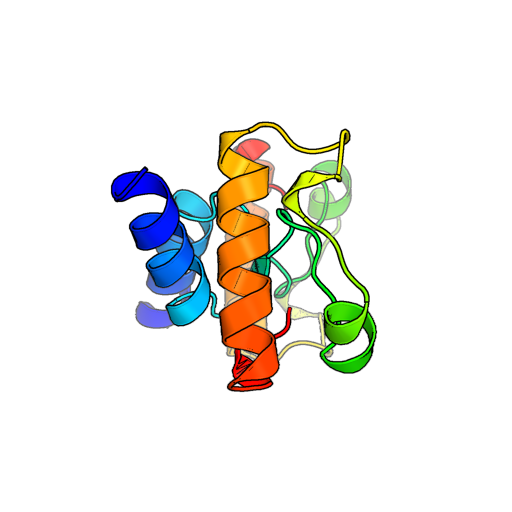.234 16.688 1 94 29 GLN B C 1
ATOM 774 O O . GLN B 1 29 ? -4.551 13.258 17.219 1 94 29 GLN B O 1
ATOM 779 N N . ASP B 1 30 ? -4.301 11.32 16.281 1 94.19 30 ASP B N 1
ATOM 780 C CA . ASP B 1 30 ? -2.85 11.352 16.438 1 94.19 30 ASP B CA 1
ATOM 781 C C . ASP B 1 30 ? -2.234 12.461 15.578 1 94.19 30 ASP B C 1
ATOM 783 O O . ASP B 1 30 ? -1.215 13.047 15.945 1 94.19 30 ASP B O 1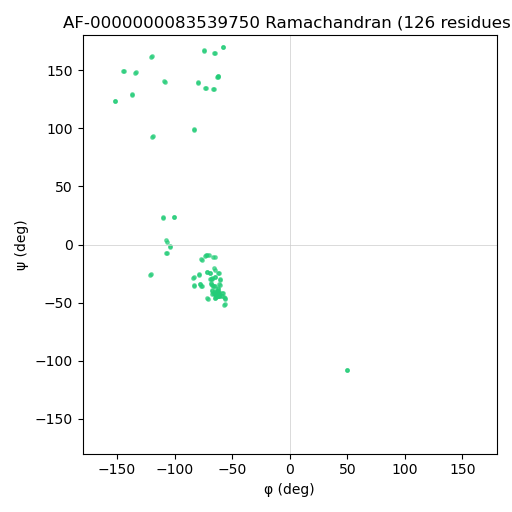
ATOM 787 N N . MET B 1 31 ? -2.947 12.727 14.492 1 95.31 31 MET B N 1
ATOM 788 C CA . MET B 1 31 ? -2.414 13.719 13.562 1 95.31 31 MET B CA 1
ATOM 789 C C . MET B 1 31 ? -2.469 15.117 14.172 1 95.31 31 MET B C 1
ATOM 791 O O . MET B 1 31 ? -1.687 15.992 13.797 1 95.31 31 MET B O 1
ATOM 795 N N . GLN B 1 32 ? -3.354 15.312 15.102 1 94.25 32 GLN B N 1
ATOM 796 C CA . GLN B 1 32 ? -3.488 16.609 15.742 1 94.25 32 GLN B CA 1
ATOM 797 C C . GLN B 1 32 ? -2.199 17.016 16.453 1 94.25 32 GLN B C 1
ATOM 799 O O . GLN B 1 32 ? -1.821 18.188 16.438 1 94.25 32 GLN B O 1
ATOM 804 N N . LEU B 1 33 ? -1.497 15.938 16.891 1 93.31 33 LEU B N 1
ATOM 805 C CA . LEU B 1 33 ? -0.316 16.219 17.703 1 93.31 33 LEU B CA 1
ATOM 806 C C . LEU B 1 33 ? 0.96 15.938 16.922 1 93.31 33 LEU B C 1
ATOM 808 O O . LEU B 1 33 ? 2.055 16.312 17.359 1 93.31 33 LEU B O 1
ATOM 812 N N . TYR B 1 34 ? 0.818 15.383 15.773 1 94.19 34 TYR B N 1
ATOM 813 C CA . TYR B 1 34 ? 1.969 14.945 14.992 1 94.19 34 TYR B CA 1
ATOM 814 C C . TYR B 1 34 ? 2.709 16.141 14.391 1 94.19 34 TYR B C 1
ATOM 816 O O . TYR B 1 34 ? 2.086 17.062 13.859 1 94.19 34 TYR B O 1
ATOM 824 N N . GLN B 1 35 ? 4.078 16.078 14.531 1 94.06 35 GLN B N 1
ATOM 825 C CA . GLN B 1 35 ? 4.945 17.094 13.953 1 94.06 35 GLN B CA 1
ATOM 826 C C . GLN B 1 35 ? 5.906 16.484 12.938 1 94.06 35 GLN B C 1
ATOM 828 O O . GLN B 1 35 ? 7.023 16.094 13.289 1 94.06 35 GLN B O 1
ATOM 833 N N . PRO B 1 36 ? 5.508 16.484 11.68 1 92.06 36 PRO B N 1
ATOM 834 C CA . PRO B 1 36 ? 6.281 15.734 10.68 1 92.06 36 PRO B CA 1
ATOM 835 C C . PRO B 1 36 ? 7.656 16.344 10.414 1 92.06 36 PRO B C 1
ATOM 837 O O . PRO B 1 36 ? 8.625 15.625 10.172 1 92.06 36 PRO B O 1
ATOM 840 N N . LEU B 1 37 ? 7.73 17.656 10.5 1 89.38 37 LEU B N 1
ATOM 841 C CA . LEU B 1 37 ? 8.992 18.328 10.164 1 89.38 37 LEU B CA 1
ATOM 842 C C . LEU B 1 37 ? 10.039 18.062 11.242 1 89.38 37 LEU B C 1
ATOM 844 O O . LEU B 1 37 ? 11.234 18.281 11.016 1 89.38 37 LEU B O 1
ATOM 848 N N . GLU B 1 38 ? 9.586 17.453 12.336 1 88.69 38 GLU B N 1
ATOM 849 C CA . GLU B 1 38 ? 10.5 17.125 13.43 1 88.69 38 GLU B CA 1
ATOM 850 C C . GLU B 1 38 ? 10.781 15.633 13.492 1 88.69 38 GLU B C 1
ATOM 852 O O . GLU B 1 38 ? 11.508 15.164 14.375 1 88.69 38 GLU B O 1
ATOM 857 N N . ASP B 1 39 ? 10.219 14.93 12.555 1 90 39 ASP B N 1
ATOM 858 C CA . ASP B 1 39 ? 10.391 13.484 12.57 1 90 39 ASP B CA 1
ATOM 859 C C . ASP B 1 39 ? 11.719 13.078 11.922 1 90 39 ASP B C 1
ATOM 861 O O . ASP B 1 39 ? 11.789 12.914 10.703 1 90 39 ASP B O 1
ATOM 865 N N . SER B 1 40 ? 12.758 12.82 12.688 1 90 40 SER B N 1
ATOM 866 C CA . SER B 1 40 ? 14.117 12.57 12.219 1 90 40 SER B CA 1
ATOM 867 C C . SER B 1 40 ? 14.234 11.203 11.562 1 90 40 SER B C 1
ATOM 869 O O . SER B 1 40 ? 15.227 10.906 10.898 1 90 40 SER B O 1
ATOM 871 N N . ARG B 1 41 ? 13.195 10.422 11.688 1 89.94 41 ARG B N 1
ATOM 872 C CA . ARG B 1 41 ? 13.219 9.109 11.055 1 89.94 41 ARG B CA 1
ATOM 873 C C . ARG B 1 41 ? 12.977 9.211 9.555 1 89.94 41 ARG B C 1
ATOM 875 O O . ARG B 1 41 ? 13.258 8.273 8.805 1 89.94 41 ARG B O 1
ATOM 882 N N . LEU B 1 42 ? 12.531 10.422 9.156 1 93.38 42 LEU B N 1
ATOM 883 C CA . LEU B 1 42 ? 12.18 10.633 7.762 1 93.38 42 LEU B CA 1
ATOM 884 C C . LEU B 1 42 ? 13.195 11.539 7.07 1 93.38 42 LEU B C 1
ATOM 886 O O . LEU B 1 42 ? 13.68 12.5 7.668 1 93.38 42 LEU B O 1
ATOM 890 N N . MET B 1 43 ? 13.406 11.094 5.879 1 92.88 43 MET B N 1
ATOM 891 C CA . MET B 1 43 ? 14.164 12.016 5.047 1 92.88 43 MET B CA 1
ATOM 892 C C . MET B 1 43 ? 13.367 13.289 4.777 1 92.88 43 MET B C 1
ATOM 894 O O . MET B 1 43 ? 12.148 13.312 4.961 1 92.88 43 MET B O 1
ATOM 898 N N . GLU B 1 44 ? 14.07 14.242 4.32 1 89.06 44 GLU B N 1
ATOM 899 C CA . GLU B 1 44 ? 13.453 15.555 4.129 1 89.06 44 GLU B CA 1
ATOM 900 C C . GLU B 1 44 ? 12.227 15.461 3.223 1 89.06 44 GLU B C 1
ATOM 902 O O . GLU B 1 44 ? 11.18 16.031 3.527 1 89.06 44 GLU B O 1
ATOM 907 N N . ALA B 1 45 ? 12.398 14.766 2.158 1 88.19 45 ALA B N 1
ATOM 908 C CA . ALA B 1 45 ? 11.289 14.633 1.22 1 88.19 45 ALA B CA 1
ATOM 909 C C . ALA B 1 45 ? 10.094 13.945 1.881 1 88.19 45 ALA B C 1
ATOM 911 O O . ALA B 1 45 ? 8.945 14.305 1.62 1 88.19 45 ALA B O 1
ATOM 912 N N . ASN B 1 46 ? 10.336 13.047 2.746 1 93.12 46 ASN B N 1
ATOM 913 C CA . ASN B 1 46 ? 9.266 12.32 3.428 1 93.12 46 ASN B CA 1
ATOM 914 C C . ASN B 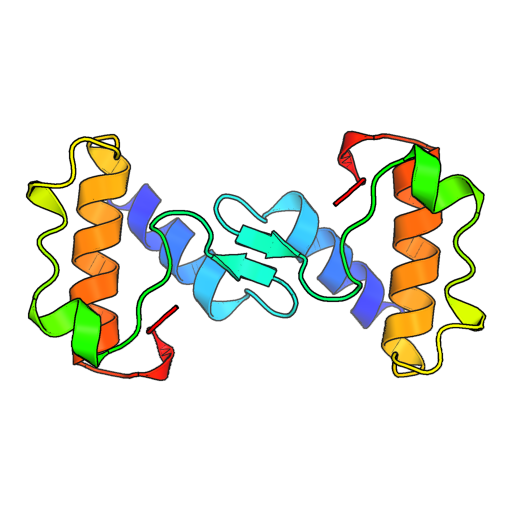1 46 ? 8.656 13.156 4.551 1 93.12 46 ASN B C 1
ATOM 916 O O . ASN B 1 46 ? 7.484 12.969 4.898 1 93.12 46 ASN B O 1
ATOM 920 N N . GLN B 1 47 ? 9.492 14.039 5.02 1 94.56 47 GLN B N 1
ATOM 921 C CA . GLN B 1 47 ? 8.938 14.953 6.012 1 94.56 47 GLN B CA 1
ATOM 922 C C . GLN B 1 47 ? 7.895 15.875 5.387 1 94.56 47 GLN B C 1
ATOM 924 O O . GLN B 1 47 ? 6.84 16.125 5.977 1 94.56 47 GLN B O 1
ATOM 929 N N . LEU B 1 48 ? 8.211 16.328 4.234 1 93 48 LEU B N 1
ATOM 930 C CA . LEU B 1 48 ? 7.266 17.188 3.516 1 93 48 LEU B CA 1
ATOM 931 C C . LEU B 1 48 ? 5.992 16.406 3.182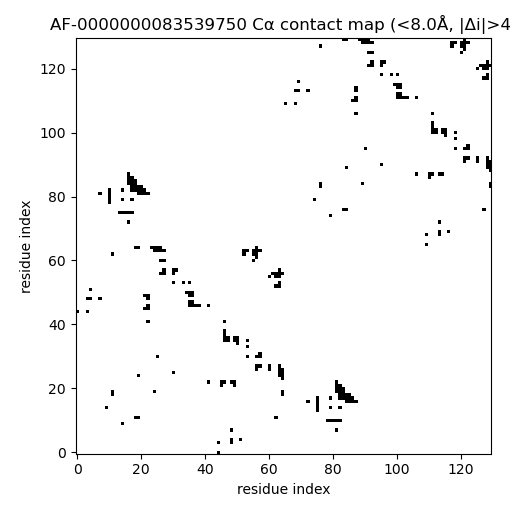 1 93 48 LEU B C 1
ATOM 933 O O . LEU B 1 48 ? 4.887 16.938 3.342 1 93 48 LEU B O 1
ATOM 937 N N . MET B 1 49 ? 6.191 15.203 2.77 1 95.38 49 MET B N 1
ATOM 938 C CA . MET B 1 49 ? 5.039 14.359 2.463 1 95.38 49 MET B CA 1
ATOM 939 C C . MET B 1 49 ? 4.18 14.141 3.703 1 95.38 49 MET B C 1
ATOM 941 O O . MET B 1 49 ? 2.953 14.227 3.637 1 95.38 49 MET B O 1
ATOM 945 N N . ALA B 1 50 ? 4.84 13.945 4.762 1 95.75 50 ALA B N 1
ATOM 946 C CA . ALA B 1 50 ? 4.121 13.711 6.012 1 95.75 50 ALA B CA 1
ATOM 947 C C . ALA B 1 50 ? 3.316 14.938 6.426 1 95.75 50 ALA B C 1
ATOM 949 O O . ALA B 1 50 ? 2.182 14.812 6.891 1 95.75 50 ALA B O 1
ATOM 950 N N . TRP B 1 51 ? 3.947 15.992 6.219 1 95.19 51 TRP B N 1
ATOM 951 C CA . TRP B 1 51 ? 3.258 17.25 6.52 1 95.19 51 TRP B CA 1
ATOM 952 C C . TRP B 1 51 ? 2.006 17.391 5.66 1 95.19 51 TRP B C 1
ATOM 954 O O . TRP B 1 51 ? 0.945 17.766 6.164 1 95.19 51 TRP B O 1
ATOM 964 N N . TRP B 1 52 ? 2.197 17.094 4.48 1 95.81 52 TRP B N 1
ATOM 965 C CA . TRP B 1 52 ? 1.079 17.172 3.545 1 95.81 52 TRP B CA 1
ATOM 966 C C . TRP B 1 52 ? -0.036 16.203 3.945 1 95.81 52 TRP B C 1
ATOM 968 O O . TRP B 1 52 ? -1.205 16.594 4.004 1 95.81 52 TRP B O 1
ATOM 978 N N . PHE B 1 53 ? 0.231 15.016 4.301 1 96.5 53 PHE B N 1
ATOM 979 C CA . PHE B 1 53 ? -0.772 14.031 4.691 1 96.5 53 PHE B CA 1
ATOM 980 C C . PHE B 1 53 ? -1.453 14.445 5.992 1 96.5 53 PHE B C 1
ATOM 982 O O . PHE B 1 53 ? -2.641 14.18 6.188 1 96.5 53 PHE B O 1
ATOM 989 N N . ARG B 1 54 ? -0.67 15.031 6.836 1 96.81 54 ARG B N 1
ATOM 990 C CA . ARG B 1 54 ? -1.274 15.547 8.062 1 96.81 54 ARG B CA 1
ATOM 991 C C . ARG B 1 54 ? -2.408 16.516 7.75 1 96.81 54 ARG B C 1
ATOM 993 O O . ARG B 1 54 ? -3.508 16.391 8.297 1 96.81 54 ARG B O 1
ATOM 1000 N N . GLY B 1 55 ? -2.086 17.422 6.938 1 95.88 55 GLY B N 1
ATOM 1001 C CA . GLY B 1 55 ? -3.105 18.391 6.566 1 95.88 55 GLY B CA 1
ATOM 1002 C C . GLY B 1 55 ? -4.332 17.766 5.938 1 95.88 55 GLY B C 1
ATOM 1003 O O . GLY B 1 55 ? -5.465 18.094 6.293 1 95.88 55 GLY B O 1
ATOM 1004 N N . LYS B 1 56 ? -4.105 16.859 5.051 1 96.69 56 LYS B N 1
ATOM 1005 C CA . LYS B 1 56 ? -5.207 16.188 4.371 1 96.69 56 LYS B CA 1
ATOM 1006 C C . LYS B 1 56 ? -6.059 15.391 5.359 1 96.69 56 LYS B C 1
ATOM 1008 O O . LYS B 1 56 ? -7.289 15.414 5.289 1 96.69 56 LYS B O 1
ATOM 1013 N N . CYS B 1 57 ? -5.352 14.719 6.184 1 97.5 57 CYS B N 1
ATOM 1014 C CA . CYS B 1 57 ? -6.027 13.891 7.172 1 97.5 57 CYS B CA 1
ATOM 1015 C C . CYS B 1 57 ? -6.895 14.734 8.094 1 97.5 57 CYS B C 1
ATOM 1017 O O . CYS B 1 57 ? -8.016 14.352 8.422 1 97.5 57 CYS B O 1
ATOM 1019 N N . LEU B 1 58 ? -6.355 15.859 8.531 1 96.75 58 LEU B N 1
ATOM 1020 C CA . LEU B 1 58 ? -7.094 16.734 9.438 1 96.75 58 LEU B CA 1
ATOM 1021 C C . LEU B 1 58 ? -8.336 17.297 8.75 1 96.75 58 LEU B C 1
ATOM 1023 O O . LEU B 1 58 ? -9.352 17.547 9.406 1 96.75 58 LEU B O 1
ATOM 1027 N N . GLN B 1 59 ? -8.25 17.406 7.445 1 96.31 59 GLN B N 1
ATOM 1028 C CA . GLN B 1 59 ? -9.375 17.938 6.676 1 96.31 59 GLN B CA 1
ATOM 1029 C C . GLN B 1 59 ? -10.398 16.844 6.387 1 96.31 59 GLN B C 1
ATOM 1031 O O . GLN B 1 59 ? -11.602 17.109 6.32 1 96.31 59 GLN B O 1
ATOM 1036 N N . ASP B 1 60 ? -9.938 15.641 6.168 1 95.94 60 ASP B N 1
ATOM 1037 C CA . ASP B 1 60 ? -10.75 14.492 5.789 1 95.94 60 ASP B CA 1
ATOM 1038 C C . ASP B 1 60 ? -10.125 13.188 6.27 1 95.94 60 ASP B C 1
ATOM 1040 O O . ASP B 1 60 ? -9.031 12.82 5.832 1 95.94 60 ASP B O 1
ATOM 1044 N N . ALA B 1 61 ? -10.859 12.453 7.012 1 94.56 61 ALA B N 1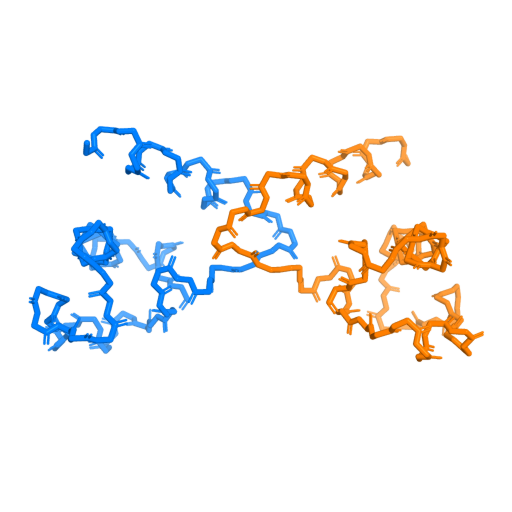
ATOM 1045 C CA . ALA B 1 61 ? -10.352 11.234 7.641 1 94.56 61 ALA B CA 1
ATOM 1046 C C . ALA B 1 61 ? -9.992 10.188 6.594 1 94.56 61 ALA B C 1
ATOM 1048 O O . ALA B 1 61 ? -9.188 9.281 6.863 1 94.56 61 ALA B O 1
ATOM 1049 N N . GLY B 1 62 ? -10.562 10.297 5.395 1 93.69 62 GLY B N 1
ATOM 1050 C CA . GLY B 1 62 ? -10.25 9.367 4.32 1 93.69 62 GLY B CA 1
ATOM 1051 C C . GLY B 1 62 ? -8.812 9.461 3.854 1 93.69 62 GLY B C 1
ATOM 1052 O O . GLY B 1 62 ? -8.328 8.578 3.135 1 93.69 62 GLY B O 1
ATOM 1053 N N . TRP B 1 63 ? -8.172 10.516 4.355 1 95.31 63 TRP B N 1
ATOM 1054 C CA . TRP B 1 63 ? -6.773 10.719 3.98 1 95.31 63 TRP B CA 1
ATOM 1055 C C . TRP B 1 63 ? -5.84 10.312 5.117 1 95.31 63 TRP B C 1
ATOM 1057 O O . TRP B 1 63 ? -4.621 10.453 5.008 1 95.31 63 TRP B O 1
ATOM 1067 N N . CYS B 1 64 ? -6.66 9.898 6.238 1 92.75 64 CYS B N 1
ATOM 1068 C CA . CYS B 1 64 ? -5.84 9.344 7.309 1 92.75 64 CYS B CA 1
ATOM 1069 C C . CYS B 1 64 ? -5.449 7.902 7.012 1 92.75 64 CYS B C 1
ATOM 1071 O O . CYS B 1 64 ? -6.18 7.191 6.32 1 92.75 64 CYS B O 1
ATOM 1073 N N . MET B 1 65 ? -4.234 7.551 7.289 1 76.38 65 MET B N 1
ATOM 1074 C CA . MET B 1 65 ? -3.67 6.281 6.84 1 76.38 65 MET B CA 1
ATOM 1075 C C . MET B 1 65 ? -3.955 5.172 7.848 1 76.38 65 MET B C 1
ATOM 1077 O O . MET B 1 65 ? -4.145 5.441 9.031 1 76.38 65 MET B O 1
#

InterPro domains:
  IPR053317 Tubulin polyglutamylase [PTHR47113] (4-64)

Organism: Scyliorhinus torazame (NCBI:txid75743)

Nearest PDB structures (foldseek):
  2a3v-assembly1_D  TM=3.239E-01  e=4.435E+00  Vibrio cholerae O1 biovar El Tor str. N16961
  2a3v-assembly1_D  TM=3.239E-01  e=4.435E+00  Vibrio cholerae O1 biovar El Tor str. N16961

Secondary structure (DSSP, 8-state):
-HHHHHHHHHHHHT-TTEEE-SSPP--HHHHHH--GGG-TTS-HHHHHHHHHHHHHHHH-GGG--/-HHHHHHHHHHHHT-TTEEE-SSPP--HHHHHH--GGG-TTS-HHHHHHHHHHHHHHHH-GGG--

Sequence (130 aa):
LKFVLEEAFLEHVNRGNTRRVVPQPMGQQDMQLYQPLEDSRLMEANQLMAWWFRGKCLQDAGWCMLKFVLEEAFLEHVNRGNTRRVVPQPMGQQDMQLYQPLEDSRLMEANQLMAWWFRGKCLQDAGWCM

Solvent-accessible surface area (backbone atoms only — not comparable to full-atom values): 7233 Å² total; per-residue (Å²): 112,72,62,58,51,50,49,51,48,52,42,60,78,57,26,82,48,33,42,64,58,59,52,67,52,42,48,52,74,57,40,75,72,58,58,37,86,72,40,80,91,41,53,69,72,45,16,54,47,31,43,52,41,41,55,44,11,73,73,36,62,87,51,32,80,111,71,64,58,50,51,50,51,48,51,42,60,77,59,26,82,47,34,42,64,58,59,53,67,54,42,48,50,74,56,42,76,72,57,58,36,86,71,39,81,92,42,53,70,72,43,17,53,46,32,43,52,40,40,55,45,12,73,75,36,62,88,51,30,79

Radius of gyration: 16.65 Å; Cα contacts (8 Å, |Δi|>4): 162; chains: 2; bounding box: 28×43×34 Å

pLDDT: mean 92.26, std 6.35, range [56.16, 97.56]